Protein AF-A0AAW1NXW8-F1 (afdb_monomer)

Radius of gyration: 16.82 Å; Cα contacts (8 Å, |Δi|>4): 170; chains: 1; bounding box: 41×45×42 Å

InterPro domains:
  IPR036691 Endonuclease/exonuclease/phosphatase superfamily [G3DSA:3.60.10.10] (27-140)
  IPR036691 Endonuclease/exonuclease/phosphatase superfamily [SSF56219] (4-138)

Mean predicted aligned error: 10.64 Å

Solvent-accessible surface area (backbone atoms only — not comparable to full-atom values): 8774 Å² total; per-residue (Å²): 134,81,80,78,89,82,81,82,87,73,63,68,78,65,51,69,42,67,66,50,38,42,52,52,43,60,64,46,62,81,54,94,47,67,67,61,79,84,52,61,44,46,52,42,71,50,67,64,86,92,45,50,36,36,42,33,44,39,51,46,51,84,54,42,90,51,24,19,54,44,28,53,75,51,48,43,77,69,57,74,90,91,47,49,79,47,80,46,70,46,64,63,40,36,90,42,70,81,79,74,48,84,76,93,67,77,56,80,60,34,44,39,26,20,84,75,5,48,49,51,38,25,64,76,67,75,54,76,64,63,68,53,74,77,41,73,74,66,73,81,73,76,128

Nearest PDB structures (foldseek):
  7n8k-assembly2_B  TM=6.587E-01  e=9.935E-04  Homo sapiens
  5xyi-assembly1_H  TM=2.905E-01  e=2.312E-01  Trichomonas vaginalis
  5vj1-assembly1_E  TM=3.750E-01  e=8.888E-01  Pseudomonas aeruginosa
  7oni-assembly1_C  TM=2.326E-01  e=8.383E+00  Homo sapiens

Organism: NCBI:txid706552

pLDDT: mean 73.77, std 18.38, range [33.09, 95.06]

Secondary structure (DSSP, 8-state):
-PPP-------GGGGGSHHHHHHHHHHHTTSS----TT-SEEEEEEEETTEEEEEEEEE--SSHHHHHHIIIIIIHHHS-SSSEEEEEEE-S--S-TTTS--SSS-GGGTSTTIIIIIHHHHHHTT---HHHHHHTTGGGS--

Structure (mmCIF, N/CA/C/O backbone):
data_AF-A0AAW1NXW8-F1
#
_entry.id   AF-A0AAW1NXW8-F1
#
loop_
_atom_site.group_PDB
_atom_site.id
_atom_site.type_symbol
_atom_site.label_atom_id
_atom_site.label_alt_id
_atom_site.label_comp_id
_atom_site.label_asym_id
_atom_site.label_entity_id
_atom_site.label_seq_id
_atom_site.pdbx_PDB_ins_code
_atom_site.Cartn_x
_atom_site.Cartn_y
_atom_site.Cartn_z
_atom_site.occupancy
_atom_site.B_iso_or_equiv
_atom_site.auth_seq_id
_atom_site.auth_comp_id
_atom_site.auth_asym_id
_atom_site.auth_atom_id
_atom_site.pdbx_PDB_model_num
ATOM 1 N N . MET A 1 1 ? -26.322 10.777 18.129 1.00 40.22 1 MET A N 1
ATOM 2 C CA . MET A 1 1 ? -26.325 10.320 16.720 1.00 40.22 1 MET A CA 1
ATOM 3 C C . MET A 1 1 ? -24.881 10.118 16.296 1.00 40.22 1 MET A C 1
ATOM 5 O O . MET A 1 1 ? -24.079 11.000 16.572 1.00 40.22 1 MET A O 1
ATOM 9 N N . ARG A 1 2 ? -24.527 8.969 15.706 1.00 40.09 2 ARG A N 1
ATOM 10 C CA . ARG A 1 2 ? -23.209 8.795 15.072 1.00 40.09 2 ARG A CA 1
ATOM 11 C C . ARG A 1 2 ? -23.230 9.558 13.739 1.00 40.09 2 ARG A C 1
ATOM 13 O O . ARG A 1 2 ? -24.243 9.450 13.046 1.00 40.09 2 ARG A O 1
ATOM 20 N N . PRO A 1 3 ? -22.197 10.346 13.397 1.00 44.03 3 PRO A N 1
ATOM 21 C CA . PRO A 1 3 ? -22.148 10.997 12.095 1.00 44.03 3 PRO A CA 1
ATOM 22 C C . PRO A 1 3 ? -22.212 9.931 10.985 1.00 44.03 3 PRO A C 1
ATOM 24 O O . PRO A 1 3 ? -21.680 8.831 11.176 1.00 44.03 3 PRO A O 1
ATOM 27 N N . PRO A 1 4 ? -22.893 10.206 9.859 1.00 41.16 4 PRO A N 1
ATOM 28 C CA . PRO A 1 4 ? -22.919 9.285 8.731 1.00 41.16 4 PRO A CA 1
ATOM 29 C C . PRO A 1 4 ? -21.493 9.058 8.218 1.00 41.16 4 PRO A C 1
ATOM 31 O O . PRO A 1 4 ? -20.685 9.986 8.180 1.00 41.16 4 PRO A O 1
ATOM 34 N N . LEU A 1 5 ? -21.189 7.817 7.830 1.00 43.12 5 LEU A N 1
ATOM 35 C CA . LEU A 1 5 ? -19.931 7.472 7.175 1.00 43.12 5 LEU A CA 1
ATOM 36 C C . LEU A 1 5 ? -19.813 8.291 5.881 1.00 43.12 5 LEU A C 1
ATOM 38 O O . LEU A 1 5 ? -20.535 8.041 4.917 1.00 43.12 5 LEU A O 1
ATOM 42 N N . ALA A 1 6 ? -18.920 9.277 5.868 1.00 41.97 6 ALA A N 1
ATOM 43 C CA . ALA A 1 6 ? -18.593 10.045 4.678 1.00 41.97 6 ALA A CA 1
ATOM 44 C C . ALA A 1 6 ? -17.462 9.325 3.935 1.00 41.97 6 ALA A C 1
ATOM 46 O O . ALA A 1 6 ? -16.295 9.441 4.302 1.00 41.97 6 ALA A O 1
ATOM 47 N N . LEU A 1 7 ? -17.808 8.538 2.915 1.00 38.69 7 LEU A N 1
ATOM 48 C CA . LEU A 1 7 ? -16.819 7.877 2.069 1.00 38.69 7 LEU A CA 1
ATOM 49 C C . LEU A 1 7 ? -16.382 8.833 0.953 1.00 38.69 7 LEU A C 1
ATOM 51 O O . LEU A 1 7 ? -17.168 9.165 0.066 1.00 38.69 7 LEU A O 1
ATOM 55 N N . LEU A 1 8 ? -15.120 9.256 0.980 1.00 46.88 8 LEU A N 1
ATOM 56 C CA . LEU A 1 8 ? -14.505 10.000 -0.115 1.00 46.88 8 LEU A CA 1
ATOM 57 C C . LEU A 1 8 ? -13.755 9.023 -1.029 1.00 46.88 8 LEU A C 1
ATOM 59 O O . LEU A 1 8 ? -12.644 8.601 -0.724 1.00 46.88 8 LEU A O 1
ATOM 63 N N . SER A 1 9 ? -14.362 8.666 -2.163 1.00 40.59 9 SER A N 1
ATOM 64 C CA . SER A 1 9 ? -13.680 7.910 -3.218 1.00 40.59 9 SER A CA 1
ATOM 65 C C . SER A 1 9 ? -12.863 8.869 -4.081 1.00 40.59 9 SER A C 1
ATOM 67 O O . SER A 1 9 ? -13.419 9.629 -4.876 1.00 40.59 9 SER A O 1
ATOM 69 N N . LEU A 1 10 ? -11.540 8.842 -3.938 1.00 49.75 10 LEU A N 1
ATOM 70 C CA . LEU A 1 10 ? -10.636 9.648 -4.754 1.00 49.75 10 LEU A CA 1
ATOM 71 C C . LEU A 1 10 ? -10.207 8.855 -5.985 1.00 49.75 10 LEU A C 1
ATOM 73 O O . LEU A 1 10 ? -9.624 7.780 -5.878 1.00 49.75 10 LEU A O 1
ATOM 77 N N . ASN A 1 11 ? -10.443 9.409 -7.175 1.00 44.75 11 ASN A N 1
ATOM 78 C CA . ASN A 1 11 ? -9.765 8.918 -8.369 1.00 44.75 11 ASN A CA 1
ATOM 79 C C . ASN A 1 11 ? -8.275 9.264 -8.245 1.00 44.75 11 ASN A C 1
ATOM 81 O O . ASN A 1 11 ? -7.888 10.428 -8.385 1.00 44.75 11 ASN A O 1
ATOM 85 N N . VAL A 1 12 ? -7.452 8.246 -7.994 1.00 50.59 12 VAL A N 1
ATOM 86 C CA . VAL A 1 12 ? -6.008 8.364 -7.736 1.00 50.59 12 VAL A CA 1
ATOM 87 C C . VAL A 1 12 ? -5.275 9.084 -8.879 1.00 50.59 12 VAL A C 1
ATOM 89 O O . VAL A 1 12 ? -4.318 9.818 -8.642 1.00 50.59 12 VAL A O 1
ATOM 92 N N . ASN A 1 13 ? -5.781 9.004 -10.118 1.00 51.12 13 ASN A N 1
ATOM 93 C CA . ASN A 1 13 ? -5.219 9.744 -11.256 1.00 51.12 13 ASN A CA 1
ATOM 94 C C . ASN A 1 13 ? -5.334 11.268 -11.096 1.00 51.12 13 ASN A C 1
ATOM 96 O O . ASN A 1 13 ? -4.453 12.008 -11.533 1.00 51.12 13 ASN A O 1
ATOM 100 N N . GLY A 1 14 ? -6.401 11.750 -10.451 1.00 52.47 14 GLY A N 1
ATOM 101 C CA . GLY A 1 14 ? -6.605 13.170 -10.157 1.00 52.47 14 GLY A CA 1
ATOM 102 C C . GLY A 1 14 ? -5.630 13.716 -9.111 1.00 52.47 14 GLY A C 1
ATOM 103 O O . GLY A 1 14 ? -5.367 14.918 -9.101 1.00 52.47 14 GLY A O 1
ATOM 104 N N . LEU A 1 15 ? -5.049 12.833 -8.293 1.00 54.62 15 LEU A N 1
ATOM 105 C CA . LEU A 1 15 ? -4.034 13.153 -7.289 1.00 54.62 15 LEU A CA 1
ATOM 106 C C . LEU A 1 15 ? -2.607 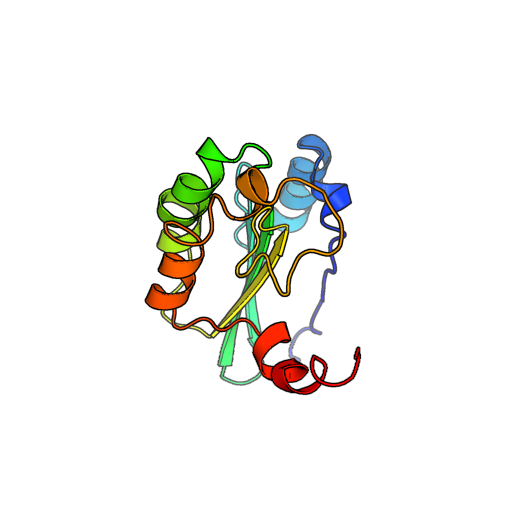13.123 -7.844 1.00 54.62 15 LEU A C 1
ATOM 108 O O . LEU A 1 15 ? -1.675 13.368 -7.091 1.00 54.62 15 LEU A O 1
ATOM 112 N N . ARG A 1 16 ? -2.382 12.868 -9.139 1.00 57.72 16 ARG A N 1
ATOM 113 C CA . ARG A 1 16 ? -1.033 12.965 -9.739 1.00 57.72 16 ARG A CA 1
ATOM 114 C C . ARG A 1 16 ? -0.489 14.394 -9.725 1.00 57.72 16 ARG A C 1
ATOM 116 O O . ARG A 1 16 ? 0.715 14.607 -9.589 1.00 57.72 16 ARG A O 1
ATOM 123 N N . ASP A 1 17 ? -1.382 15.372 -9.807 1.00 65.06 17 ASP A N 1
ATOM 124 C CA . ASP A 1 17 ? -1.046 16.789 -9.770 1.00 65.06 17 ASP A CA 1
ATOM 125 C C . ASP A 1 17 ? -0.815 17.262 -8.324 1.00 65.06 17 ASP A C 1
ATOM 127 O O . ASP A 1 17 ? -1.704 17.180 -7.472 1.00 65.06 17 ASP A O 1
ATOM 131 N N . ALA A 1 18 ? 0.385 17.780 -8.049 1.00 60.56 18 ALA A N 1
ATOM 132 C CA . ALA A 1 18 ? 0.769 18.249 -6.720 1.00 60.56 18 ALA A CA 1
ATOM 133 C C . ALA A 1 18 ? -0.126 19.386 -6.198 1.00 60.56 18 ALA A C 1
ATOM 135 O O . ALA A 1 18 ? -0.427 19.421 -5.008 1.00 60.56 18 ALA A O 1
ATOM 136 N N . LYS A 1 19 ? -0.611 20.284 -7.067 1.00 64.44 19 LYS A N 1
ATOM 137 C CA . LYS A 1 19 ? -1.513 21.377 -6.673 1.00 64.44 19 LYS A CA 1
ATOM 138 C C . LYS A 1 19 ? -2.894 20.842 -6.311 1.00 64.44 19 LYS A C 1
ATOM 140 O O . LYS A 1 19 ? -3.478 21.306 -5.336 1.00 64.44 19 LYS A O 1
ATOM 145 N N . LYS A 1 20 ? -3.399 19.841 -7.043 1.00 61.03 20 LYS A N 1
ATOM 146 C CA . LYS A 1 20 ? -4.666 19.167 -6.701 1.00 61.03 20 LYS A CA 1
ATOM 147 C C . LYS A 1 20 ? -4.569 18.415 -5.376 1.00 61.03 20 LYS A C 1
ATOM 149 O O . LYS A 1 20 ? -5.502 18.509 -4.582 1.00 61.03 20 LYS A O 1
ATOM 154 N N . ARG A 1 21 ? -3.441 17.743 -5.104 1.00 68.12 21 ARG A N 1
ATOM 155 C CA . ARG A 1 21 ? -3.171 17.135 -3.787 1.00 68.12 21 ARG A CA 1
ATOM 156 C C . ARG A 1 21 ? -3.178 18.182 -2.681 1.00 68.12 21 ARG A C 1
ATOM 158 O O . ARG A 1 21 ? -3.957 18.054 -1.748 1.00 68.12 21 ARG A O 1
ATOM 165 N N . ILE A 1 22 ? -2.387 19.247 -2.825 1.00 62.28 22 ILE A N 1
ATOM 166 C CA . ILE A 1 22 ? -2.310 20.334 -1.837 1.00 62.28 22 ILE A CA 1
ATOM 167 C C . ILE A 1 22 ? -3.693 20.945 -1.579 1.00 62.28 22 ILE A C 1
ATOM 169 O O . ILE A 1 22 ? -4.046 21.168 -0.424 1.00 62.28 22 ILE A O 1
ATOM 173 N N . ALA A 1 23 ? -4.491 21.189 -2.622 1.00 63.78 23 ALA A N 1
ATOM 174 C CA . ALA A 1 23 ? -5.828 21.764 -2.491 1.00 63.78 23 ALA A CA 1
ATOM 175 C C . ALA A 1 23 ? -6.805 20.824 -1.769 1.00 63.78 23 ALA A C 1
ATOM 177 O O . ALA A 1 23 ? -7.501 21.257 -0.851 1.00 63.78 23 ALA A O 1
ATOM 178 N N . LEU A 1 24 ? -6.824 19.539 -2.134 1.00 64.19 24 LEU A N 1
ATOM 179 C CA . LEU A 1 24 ? -7.642 18.535 -1.455 1.00 64.19 24 LEU A CA 1
ATOM 180 C C . LEU A 1 24 ? -7.242 18.402 0.017 1.00 64.19 24 LEU A C 1
ATOM 182 O O . LEU A 1 24 ? -8.090 18.441 0.901 1.00 64.19 24 LEU A O 1
ATOM 186 N N . PHE A 1 25 ? -5.947 18.280 0.282 1.00 61.34 25 PHE A N 1
ATOM 187 C CA . PHE A 1 25 ? -5.409 18.142 1.627 1.00 61.34 25 PHE A CA 1
ATOM 188 C C . PHE A 1 25 ? -5.653 19.387 2.481 1.00 61.34 25 PHE A C 1
ATOM 190 O O . PHE A 1 25 ? -6.017 19.273 3.649 1.00 61.34 25 PHE A O 1
ATOM 197 N N . SER A 1 26 ? -5.569 20.577 1.887 1.00 62.34 26 SER A N 1
ATOM 198 C CA . SER A 1 26 ? -5.957 21.825 2.553 1.00 62.34 26 SER A CA 1
ATOM 199 C C . SER A 1 26 ? -7.451 21.867 2.880 1.00 62.34 26 SER A C 1
ATOM 201 O O . SER A 1 26 ? -7.817 22.363 3.939 1.00 62.34 26 SER A O 1
ATOM 203 N N . ALA A 1 27 ? -8.309 21.312 2.018 1.00 57.41 27 ALA A N 1
ATOM 204 C CA . ALA A 1 27 ? -9.744 21.203 2.285 1.00 57.41 27 ALA A CA 1
ATOM 205 C C . ALA A 1 27 ? -10.069 20.168 3.381 1.00 57.41 27 ALA A C 1
ATOM 207 O O . ALA A 1 27 ? -10.998 20.368 4.161 1.00 57.41 27 ALA A O 1
ATOM 208 N N . LEU A 1 28 ? -9.291 19.084 3.477 1.00 57.00 28 LEU A N 1
ATOM 209 C CA . LEU A 1 28 ? -9.472 18.029 4.482 1.00 57.00 28 LEU A CA 1
ATOM 210 C C . LEU A 1 28 ? -8.971 18.421 5.883 1.00 57.00 28 LEU A C 1
ATOM 212 O O . LEU A 1 28 ? -9.474 17.887 6.869 1.00 57.00 28 LEU A O 1
ATOM 216 N N . ARG A 1 29 ? -8.069 19.406 6.002 1.00 54.16 29 ARG A N 1
ATOM 217 C CA . ARG A 1 29 ? -7.571 19.938 7.293 1.00 54.16 29 ARG A CA 1
ATOM 218 C C . ARG A 1 29 ? -8.646 20.538 8.212 1.00 54.16 29 ARG A C 1
ATOM 220 O O . ARG A 1 29 ? -8.346 20.850 9.358 1.00 54.16 29 ARG A O 1
ATOM 227 N N . GLY A 1 30 ? -9.880 20.709 7.736 1.00 51.44 30 GLY A N 1
ATOM 228 C CA . GLY A 1 30 ? -11.017 21.141 8.556 1.00 51.44 30 GLY A CA 1
ATOM 229 C C . GLY A 1 30 ? -11.693 20.031 9.381 1.00 51.44 30 GLY A C 1
ATOM 230 O O . GLY A 1 30 ? -12.656 20.332 10.082 1.00 51.44 30 GLY A O 1
ATOM 231 N N . GLY A 1 31 ? -11.250 18.768 9.282 1.00 54.50 31 GLY A N 1
ATOM 232 C CA . GLY A 1 31 ? -11.830 17.612 9.990 1.00 54.50 31 GLY A CA 1
ATOM 233 C C . GLY A 1 31 ? -10.852 16.874 10.920 1.00 54.50 31 GLY A C 1
ATOM 234 O O . GLY A 1 31 ? -9.742 17.332 11.158 1.00 54.50 31 GLY A O 1
ATOM 235 N N . HIS A 1 32 ? -11.255 15.707 11.439 1.00 49.66 32 HIS A N 1
ATOM 236 C CA . HIS A 1 32 ? -10.452 14.847 12.334 1.00 49.66 32 HIS A CA 1
ATOM 237 C C . HIS A 1 32 ? -9.438 13.956 11.585 1.00 49.66 32 HIS A C 1
ATOM 239 O O . HIS A 1 32 ? -9.225 12.807 11.966 1.00 49.66 32 HIS A O 1
ATOM 245 N N . TRP A 1 33 ? -8.872 14.440 10.483 1.00 49.00 33 TRP A N 1
ATOM 246 C CA . TRP A 1 33 ? -8.025 13.643 9.594 1.00 49.00 33 TRP A CA 1
ATOM 247 C C . TRP A 1 33 ? -6.588 14.150 9.666 1.00 49.00 33 TRP A C 1
ATOM 249 O O . TRP A 1 33 ? -6.373 15.362 9.609 1.00 49.00 33 TRP A O 1
ATOM 259 N N . ASP A 1 34 ? -5.619 13.239 9.757 1.00 43.22 34 ASP A N 1
ATOM 260 C CA . ASP A 1 34 ? -4.209 13.589 9.614 1.00 43.22 34 ASP A CA 1
ATOM 261 C C . ASP A 1 34 ? -3.827 13.520 8.135 1.00 43.22 34 ASP A C 1
ATOM 263 O O . ASP A 1 34 ? -4.087 12.534 7.443 1.00 43.22 34 ASP A O 1
ATOM 267 N N . VAL A 1 35 ? -3.292 14.616 7.617 1.00 45.19 35 VAL A N 1
ATOM 268 C CA . VAL A 1 35 ? -3.052 14.778 6.188 1.00 45.19 35 VAL A CA 1
ATOM 269 C C . VAL A 1 35 ? -1.640 15.291 5.995 1.00 45.19 35 VAL A C 1
ATOM 271 O O . VAL A 1 35 ? -1.379 16.474 6.229 1.00 45.19 35 VAL A O 1
ATOM 274 N N . ASP A 1 36 ? -0.749 14.421 5.517 1.00 46.59 36 ASP A N 1
ATOM 275 C CA . ASP A 1 36 ? 0.594 14.819 5.113 1.00 46.59 36 ASP A CA 1
ATOM 276 C C . ASP A 1 36 ? 0.501 15.721 3.862 1.00 46.59 36 ASP A C 1
ATOM 278 O O . ASP A 1 36 ? 0.144 15.254 2.775 1.00 46.59 36 ASP A O 1
ATOM 282 N N . PRO A 1 37 ? 0.804 17.030 3.972 1.00 42.25 37 PRO A N 1
ATOM 283 C CA . PRO A 1 37 ? 0.739 17.959 2.843 1.00 42.25 37 PRO A CA 1
ATOM 284 C C . PRO A 1 37 ? 1.766 17.669 1.741 1.00 42.25 37 PRO A C 1
ATOM 286 O O . PRO A 1 37 ? 1.650 18.228 0.645 1.00 42.25 37 PRO A O 1
ATOM 289 N N . HIS A 1 38 ? 2.762 16.824 2.014 1.00 43.72 38 HIS A N 1
ATOM 290 C CA . HIS A 1 38 ? 3.835 16.460 1.093 1.00 43.72 38 HIS A CA 1
ATOM 291 C C . HIS A 1 38 ? 3.924 14.946 0.838 1.00 43.72 38 HIS A C 1
ATOM 293 O O . HIS A 1 38 ? 4.774 14.514 0.057 1.00 43.72 38 HIS A O 1
ATOM 299 N N . GLY A 1 39 ? 3.015 14.162 1.421 1.00 56.69 39 GLY A N 1
ATOM 300 C CA . GLY A 1 39 ? 3.092 12.708 1.452 1.00 56.69 39 GLY A CA 1
ATOM 301 C C . GLY A 1 39 ? 2.654 12.017 0.152 1.00 56.69 39 GLY A C 1
ATOM 302 O O . GLY A 1 39 ? 1.688 12.438 -0.493 1.00 56.69 39 GLY A O 1
ATOM 303 N N . PRO A 1 40 ? 3.320 10.922 -0.250 1.00 67.50 40 PRO A N 1
ATOM 304 C CA . PRO A 1 40 ? 2.893 10.027 -1.341 1.00 67.50 40 PRO A CA 1
ATOM 305 C C . PRO A 1 40 ? 1.674 9.139 -0.998 1.00 67.50 40 PRO A C 1
ATOM 307 O O . PRO A 1 40 ? 1.247 8.324 -1.821 1.00 67.50 40 PRO A O 1
ATOM 310 N N . PHE A 1 41 ? 1.101 9.274 0.201 1.00 71.31 41 PHE A N 1
ATOM 311 C CA . PHE A 1 41 ? -0.099 8.556 0.627 1.00 71.31 41 PHE A CA 1
ATOM 312 C C . PHE A 1 41 ? -0.998 9.415 1.527 1.00 71.31 41 PHE A C 1
ATOM 314 O O . PHE A 1 41 ? -0.537 10.332 2.200 1.00 71.31 41 PHE A O 1
ATOM 321 N N . LEU A 1 42 ? -2.296 9.104 1.522 1.00 77.25 42 LEU A N 1
ATOM 322 C CA . LEU A 1 42 ? -3.310 9.670 2.417 1.00 77.25 42 LEU A CA 1
ATOM 323 C C . LEU A 1 42 ? -3.768 8.581 3.383 1.00 77.25 42 LEU A C 1
ATOM 325 O O . LEU A 1 42 ? -4.126 7.495 2.931 1.00 77.25 42 LEU A O 1
ATOM 329 N N . MET A 1 43 ? -3.813 8.890 4.677 1.00 78.75 43 MET A N 1
ATOM 330 C CA . MET A 1 43 ? -4.337 8.000 5.711 1.00 78.75 43 MET A CA 1
ATOM 331 C C . MET A 1 43 ? -5.578 8.616 6.344 1.00 78.75 43 MET A C 1
ATOM 333 O O . MET A 1 43 ? -5.630 9.814 6.607 1.00 78.75 43 MET A O 1
ATOM 337 N N . VAL A 1 44 ? -6.599 7.795 6.554 1.00 79.38 44 VAL A N 1
ATOM 338 C CA . VAL A 1 44 ? -7.871 8.209 7.138 1.00 79.38 44 VAL A CA 1
ATOM 339 C C . VAL A 1 44 ? -8.255 7.222 8.226 1.00 79.38 44 VAL A C 1
ATOM 341 O O . VAL A 1 44 ? -8.527 6.053 7.947 1.00 79.38 44 VAL A O 1
ATOM 344 N N . ASP A 1 45 ? -8.316 7.719 9.456 1.00 80.38 45 ASP A N 1
ATOM 345 C CA . ASP A 1 45 ? -8.747 6.957 10.619 1.00 80.38 45 ASP A CA 1
ATOM 346 C C . ASP A 1 45 ? -10.257 7.045 10.809 1.00 80.38 45 ASP A C 1
ATOM 348 O O . ASP A 1 45 ? -10.857 8.120 10.739 1.00 80.38 45 ASP A O 1
ATOM 352 N N . PHE A 1 46 ? -10.886 5.912 11.102 1.00 76.06 46 PHE A N 1
ATOM 353 C CA . PHE A 1 46 ? -12.294 5.876 11.476 1.00 76.06 46 PHE A CA 1
ATOM 354 C C . PHE A 1 46 ? -12.601 4.681 12.376 1.00 76.06 46 PHE A C 1
ATOM 356 O O . PHE A 1 46 ? -11.798 3.770 12.574 1.00 76.06 46 PHE A O 1
ATOM 363 N N . ARG A 1 47 ? -13.803 4.687 12.952 1.00 77.94 47 ARG A N 1
ATOM 364 C CA . ARG A 1 47 ? -14.328 3.568 13.735 1.00 77.94 47 ARG A CA 1
ATOM 365 C C . ARG A 1 47 ? -15.616 3.065 13.109 1.00 77.94 47 ARG A C 1
ATOM 367 O O . ARG A 1 47 ? -16.501 3.861 12.795 1.00 77.94 47 ARG A O 1
ATOM 374 N N . LEU A 1 48 ? -15.741 1.749 12.985 1.00 77.06 48 LEU A N 1
ATOM 375 C CA . LEU A 1 48 ? -16.980 1.078 12.605 1.00 77.06 48 LEU A CA 1
ATOM 376 C C . LEU A 1 48 ? -17.365 0.125 13.738 1.00 77.06 48 LEU A C 1
ATOM 378 O O . LEU A 1 48 ? -16.715 -0.892 13.961 1.00 77.06 48 LEU A O 1
ATOM 382 N N . GLY A 1 49 ? -18.402 0.491 14.494 1.00 84.69 49 GLY A N 1
ATOM 383 C CA . GLY A 1 49 ? -18.723 -0.193 15.748 1.00 84.69 49 GLY A CA 1
ATOM 384 C C . GLY A 1 49 ? -17.617 0.012 16.787 1.00 84.69 49 GLY A C 1
ATOM 385 O O . GLY A 1 49 ? -17.235 1.154 17.061 1.00 84.69 49 GLY A O 1
ATOM 386 N N . ASP A 1 50 ? -17.118 -1.091 17.342 1.00 86.94 50 ASP A N 1
ATOM 387 C CA . ASP A 1 50 ? -16.038 -1.087 18.336 1.00 86.94 50 ASP A CA 1
ATOM 388 C C . ASP A 1 50 ? -14.643 -1.262 17.718 1.00 86.94 50 ASP A C 1
ATOM 390 O O . ASP A 1 50 ? -13.630 -1.096 18.403 1.00 86.94 50 ASP A O 1
ATOM 394 N N . SER A 1 51 ? -14.579 -1.500 16.409 1.00 83.94 51 SER A N 1
ATOM 395 C CA . SER A 1 51 ? -13.337 -1.682 15.664 1.00 83.94 51 SER A CA 1
ATOM 396 C C . SER A 1 51 ? -12.795 -0.347 15.146 1.00 83.94 51 SER A C 1
ATOM 398 O O . SER A 1 51 ? -13.533 0.467 14.581 1.00 83.94 51 SER A O 1
ATOM 400 N N . ALA A 1 52 ? -11.493 -0.129 15.340 1.00 83.94 52 ALA A N 1
ATOM 401 C CA . ALA A 1 52 ? -10.744 0.970 14.737 1.00 83.94 52 ALA A CA 1
ATOM 402 C C . ALA A 1 52 ? -10.148 0.529 13.396 1.00 83.94 52 ALA A C 1
ATOM 404 O O . ALA A 1 52 ? -9.666 -0.600 13.272 1.00 83.94 52 ALA A O 1
ATOM 405 N N . PHE A 1 53 ? -10.166 1.435 12.425 1.00 84.75 53 PHE A N 1
ATOM 406 C CA . PHE A 1 53 ? -9.650 1.222 11.082 1.00 84.75 53 PHE A CA 1
ATOM 407 C C . PHE A 1 53 ? -8.808 2.410 10.627 1.00 84.75 53 PHE A C 1
ATOM 409 O O . PHE A 1 53 ? -9.123 3.556 10.958 1.00 84.75 53 PHE A O 1
ATOM 416 N N . THR A 1 54 ? -7.822 2.128 9.781 1.00 85.44 54 THR A N 1
ATOM 417 C CA . THR A 1 54 ? -7.171 3.117 8.920 1.00 85.44 54 THR A CA 1
ATOM 418 C C . THR A 1 54 ? -7.303 2.677 7.474 1.00 85.44 54 THR A C 1
ATOM 420 O O . THR A 1 54 ? -6.936 1.556 7.119 1.00 85.44 54 THR A O 1
ATOM 423 N N . VAL A 1 55 ? -7.811 3.571 6.628 1.00 86.62 55 VAL A N 1
ATOM 424 C CA . VAL A 1 55 ? -7.737 3.419 5.172 1.00 86.62 55 VAL A CA 1
ATOM 425 C C . VAL A 1 55 ? -6.569 4.244 4.657 1.00 86.62 55 VAL A C 1
ATOM 427 O O . VAL A 1 55 ? -6.461 5.430 4.962 1.00 86.62 55 VAL A O 1
ATOM 430 N N . VAL A 1 56 ? -5.716 3.615 3.855 1.00 85.81 56 VAL A N 1
ATOM 431 C CA . VAL A 1 56 ? -4.525 4.219 3.268 1.00 85.81 56 VAL A CA 1
ATOM 432 C C . VAL A 1 56 ? -4.646 4.191 1.751 1.00 85.81 56 VAL A C 1
ATOM 434 O O . VAL A 1 56 ? -4.735 3.125 1.144 1.00 85.81 56 VAL A O 1
ATOM 437 N N . SER A 1 57 ? -4.633 5.370 1.137 1.00 86.25 57 SER A N 1
ATOM 438 C CA . SER A 1 57 ? -4.550 5.536 -0.313 1.00 86.25 57 SER A CA 1
ATOM 439 C C . SER A 1 57 ? -3.103 5.814 -0.708 1.00 86.25 57 SER A C 1
ATOM 441 O O . SER A 1 57 ? -2.577 6.874 -0.377 1.00 86.25 57 SER A O 1
ATO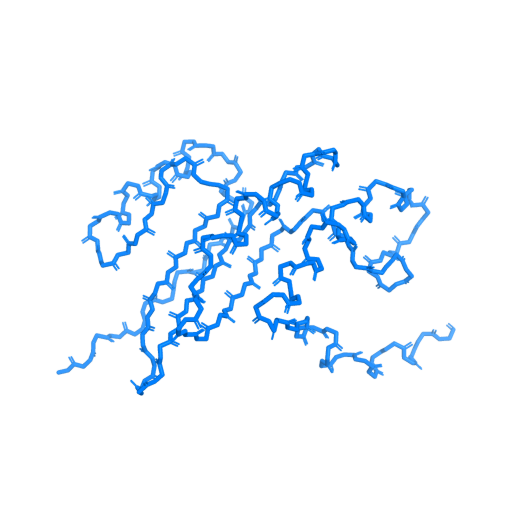M 443 N N . VAL A 1 58 ? -2.479 4.902 -1.453 1.00 86.44 58 VAL A N 1
ATOM 444 C CA . VAL A 1 58 ? -1.068 4.969 -1.864 1.00 86.44 58 VAL A CA 1
ATOM 445 C C . VAL A 1 58 ? -0.926 5.368 -3.334 1.00 86.44 58 VAL A C 1
ATOM 447 O O . VAL A 1 58 ? -1.640 4.868 -4.203 1.00 86.44 58 VAL A O 1
ATOM 450 N N . TYR A 1 59 ? 0.040 6.237 -3.632 1.00 85.69 59 TYR A N 1
ATOM 451 C CA . TYR A 1 59 ? 0.547 6.443 -4.987 1.00 85.69 59 TYR A CA 1
ATOM 452 C C . TYR A 1 59 ? 2.074 6.322 -4.980 1.00 85.69 59 TYR A C 1
ATOM 454 O O . TYR A 1 59 ? 2.792 7.279 -4.688 1.00 85.69 59 TYR A O 1
ATOM 462 N N . ALA A 1 60 ? 2.571 5.118 -5.258 1.00 88.38 60 ALA A N 1
ATOM 463 C CA . ALA A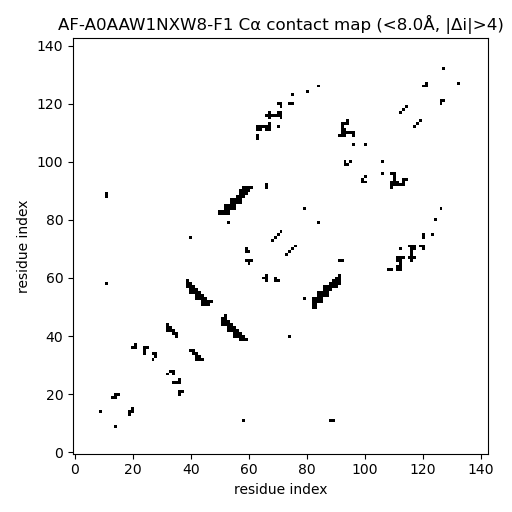 1 60 ? 3.998 4.823 -5.213 1.00 88.38 60 ALA A CA 1
ATOM 464 C C . ALA A 1 60 ? 4.751 5.450 -6.405 1.00 88.38 60 ALA A C 1
ATOM 466 O O . ALA A 1 60 ? 4.150 5.671 -7.461 1.00 88.38 60 ALA A O 1
ATOM 467 N N . PRO A 1 61 ? 6.071 5.695 -6.291 1.00 89.06 61 PRO A N 1
ATOM 468 C CA . PRO A 1 61 ? 6.878 6.245 -7.379 1.00 89.06 61 PRO A CA 1
ATOM 469 C C . PRO A 1 61 ? 6.789 5.445 -8.686 1.00 89.06 61 PRO A C 1
ATOM 471 O O . PRO A 1 61 ? 6.787 4.209 -8.694 1.00 89.06 61 PRO A O 1
ATOM 474 N N . VAL A 1 62 ? 6.777 6.153 -9.816 1.00 88.38 62 VAL A N 1
ATOM 475 C CA . VAL A 1 62 ? 6.797 5.519 -11.144 1.00 88.38 62 VAL A CA 1
ATOM 476 C C . VAL A 1 62 ? 8.195 4.977 -11.442 1.00 88.38 62 VAL A C 1
ATOM 478 O O . VAL A 1 62 ? 8.322 3.942 -12.092 1.00 88.38 62 VAL A O 1
ATOM 481 N N . GLU A 1 63 ? 9.237 5.625 -10.925 1.00 88.50 63 GLU A N 1
ATOM 482 C CA . GLU A 1 63 ? 10.639 5.269 -11.105 1.00 88.50 63 GLU A CA 1
ATOM 483 C C . GLU A 1 63 ? 10.976 4.000 -10.303 1.00 88.50 63 GLU A C 1
ATOM 485 O O . GLU A 1 63 ? 11.008 4.046 -9.068 1.00 88.50 63 GLU A O 1
ATOM 490 N N . PRO A 1 6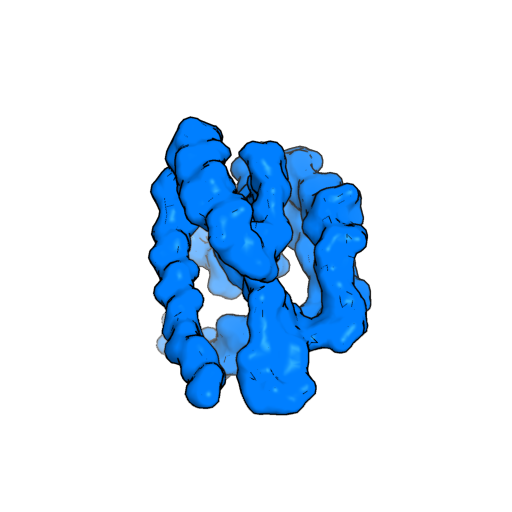4 ? 11.283 2.866 -10.965 1.00 91.44 64 PRO A N 1
ATOM 491 C CA . PRO A 1 64 ? 11.540 1.599 -10.280 1.00 91.44 64 PRO A CA 1
ATOM 492 C C . PRO A 1 64 ? 12.573 1.674 -9.138 1.00 91.44 64 PRO A C 1
ATOM 494 O O . PRO A 1 64 ? 12.292 1.124 -8.071 1.00 91.44 64 PRO A O 1
ATOM 497 N N . PRO A 1 65 ? 13.712 2.390 -9.276 1.00 91.31 65 PRO A N 1
ATOM 498 C CA . PRO A 1 65 ? 14.716 2.465 -8.211 1.00 91.31 65 PRO A CA 1
ATOM 499 C C . PRO A 1 65 ? 14.220 3.096 -6.902 1.00 91.31 65 PRO A C 1
ATOM 501 O O . PRO A 1 65 ? 14.809 2.849 -5.855 1.00 91.31 65 PRO A O 1
ATOM 504 N N . LEU A 1 66 ? 13.152 3.901 -6.940 1.00 91.06 66 LEU A N 1
ATOM 505 C CA . LEU A 1 66 ? 12.652 4.633 -5.771 1.00 91.06 66 LEU A CA 1
ATOM 506 C C . LEU A 1 66 ? 11.587 3.861 -4.978 1.00 91.06 66 LEU A C 1
ATOM 508 O O . LEU A 1 66 ? 11.326 4.186 -3.821 1.00 91.06 66 LEU A O 1
ATOM 512 N N . ARG A 1 67 ? 10.963 2.835 -5.572 1.00 92.44 67 ARG A N 1
ATOM 513 C CA . ARG A 1 67 ? 9.777 2.177 -4.995 1.00 92.44 67 ARG A CA 1
ATOM 514 C C . ARG A 1 67 ? 10.064 1.416 -3.706 1.00 92.44 67 ARG A C 1
ATOM 516 O O . ARG A 1 67 ? 9.310 1.539 -2.750 1.00 92.44 67 ARG A O 1
ATOM 523 N N . ALA A 1 68 ? 11.149 0.642 -3.666 1.00 94.12 68 ALA A N 1
ATOM 524 C CA . ALA A 1 68 ? 11.484 -0.169 -2.493 1.00 94.12 68 ALA A CA 1
ATOM 525 C C . ALA A 1 68 ? 11.718 0.706 -1.249 1.00 94.12 68 ALA A C 1
ATOM 527 O O . ALA A 1 68 ? 11.131 0.460 -0.198 1.00 94.12 68 ALA A O 1
ATOM 528 N N . ALA A 1 69 ? 12.513 1.770 -1.405 1.00 92.31 69 ALA A N 1
ATOM 529 C CA . ALA A 1 69 ? 12.756 2.747 -0.348 1.00 92.31 69 ALA A CA 1
ATOM 530 C C . ALA A 1 69 ? 11.473 3.488 0.051 1.00 92.31 69 ALA A C 1
ATOM 532 O O . ALA A 1 69 ? 11.215 3.679 1.232 1.00 92.31 69 ALA A O 1
ATOM 533 N N . PHE A 1 70 ? 10.617 3.842 -0.912 1.00 91.88 70 PHE A N 1
ATOM 534 C CA . PHE A 1 70 ? 9.308 4.414 -0.604 1.00 91.88 70 PHE A CA 1
ATOM 535 C C . PHE A 1 70 ? 8.478 3.504 0.324 1.00 91.88 70 PHE A C 1
ATOM 537 O O . PHE A 1 70 ? 7.984 3.963 1.354 1.00 91.88 70 PHE A O 1
ATOM 544 N N . PHE A 1 71 ? 8.354 2.213 0.010 1.00 93.94 71 PHE A N 1
ATOM 545 C CA . PHE A 1 71 ? 7.570 1.299 0.843 1.00 93.94 71 PHE A CA 1
ATOM 546 C C . PHE A 1 71 ? 8.185 1.084 2.226 1.00 93.94 71 PHE A C 1
ATOM 548 O O . PHE A 1 71 ? 7.485 1.208 3.228 1.00 93.94 71 PHE A O 1
ATOM 555 N N . ARG A 1 72 ? 9.484 0.786 2.286 1.00 92.38 72 ARG A N 1
ATOM 556 C CA . ARG A 1 72 ? 10.159 0.423 3.537 1.00 92.38 72 ARG A CA 1
ATOM 557 C C . ARG A 1 72 ? 10.427 1.622 4.440 1.00 92.38 72 ARG A C 1
ATOM 559 O O . ARG A 1 72 ? 10.270 1.516 5.649 1.00 92.38 72 ARG A O 1
ATOM 566 N N . ASP A 1 73 ? 10.834 2.744 3.860 1.00 90.06 73 ASP A N 1
ATOM 567 C CA . ASP A 1 73 ? 11.376 3.871 4.619 1.00 90.06 73 ASP A CA 1
ATOM 568 C C . ASP A 1 73 ? 10.325 4.979 4.824 1.00 90.06 73 ASP A C 1
ATOM 570 O O . ASP A 1 73 ? 10.499 5.828 5.695 1.00 90.06 73 ASP A O 1
ATOM 574 N N . GLN A 1 74 ? 9.223 4.974 4.055 1.00 86.88 74 GLN A N 1
ATOM 575 C CA . GLN A 1 74 ? 8.138 5.957 4.193 1.00 86.88 74 GLN A CA 1
ATOM 576 C C . GLN A 1 74 ? 6.801 5.311 4.556 1.00 86.88 74 GLN A C 1
ATOM 578 O O . GLN A 1 74 ? 6.213 5.697 5.559 1.00 86.88 74 GLN A O 1
ATOM 583 N N . LEU A 1 75 ? 6.298 4.339 3.789 1.00 88.56 75 LEU A N 1
ATOM 584 C CA . LEU A 1 75 ? 4.971 3.772 4.064 1.00 88.56 75 LEU A CA 1
ATOM 585 C C . LEU A 1 75 ? 4.959 2.936 5.353 1.00 88.56 75 LEU A C 1
ATOM 587 O O . LEU A 1 75 ? 4.229 3.264 6.283 1.00 88.56 75 LEU A O 1
ATOM 591 N N . GLY A 1 76 ? 5.775 1.881 5.420 1.00 90.56 76 GLY A N 1
ATOM 592 C CA . GLY A 1 76 ? 5.770 0.895 6.507 1.00 90.56 76 GLY A CA 1
ATOM 593 C C . GLY A 1 76 ? 5.849 1.490 7.921 1.00 90.56 76 GLY A C 1
ATOM 594 O O . GLY A 1 76 ? 5.010 1.131 8.747 1.00 90.56 76 GLY A O 1
ATOM 595 N N . PRO A 1 77 ? 6.782 2.421 8.207 1.00 88.62 77 PRO A N 1
ATOM 596 C CA . PRO A 1 77 ? 6.926 3.031 9.530 1.00 88.62 77 PRO A CA 1
ATOM 597 C C . PRO A 1 77 ? 5.765 3.945 9.943 1.00 88.62 77 PRO A C 1
ATOM 599 O O . PRO A 1 77 ? 5.602 4.205 11.131 1.00 88.62 77 PRO A O 1
ATOM 602 N N . ASN A 1 78 ? 4.978 4.447 8.985 1.00 85.06 78 ASN A N 1
ATOM 603 C CA . ASN A 1 78 ? 3.847 5.342 9.250 1.00 85.06 78 ASN A CA 1
ATOM 604 C C . ASN A 1 78 ? 2.513 4.595 9.419 1.00 85.06 78 ASN A C 1
ATOM 606 O O . ASN A 1 78 ? 1.512 5.213 9.776 1.00 85.06 78 ASN A O 1
ATOM 610 N N . LEU A 1 79 ? 2.477 3.281 9.171 1.00 87.75 79 LEU A N 1
ATOM 611 C CA . LEU A 1 79 ? 1.267 2.483 9.348 1.00 87.75 79 LEU A CA 1
ATOM 612 C C . LEU A 1 79 ? 1.023 2.175 10.837 1.00 87.75 79 LEU A C 1
ATOM 614 O O . LEU A 1 79 ? 1.929 1.690 11.520 1.00 87.75 79 LEU A O 1
ATOM 618 N N . PRO A 1 80 ? -0.196 2.413 11.353 1.00 86.12 80 PRO A N 1
ATOM 619 C CA . PRO A 1 80 ? -0.519 2.130 12.745 1.00 86.12 80 PRO A CA 1
ATOM 620 C C . PRO A 1 80 ? -0.660 0.623 12.995 1.00 86.12 80 PRO A C 1
ATOM 622 O O . PRO A 1 80 ? -1.311 -0.086 12.234 1.00 86.12 80 PRO A O 1
ATOM 625 N N . ALA A 1 81 ? -0.092 0.148 14.106 1.00 89.19 81 ALA A N 1
ATOM 626 C CA . ALA A 1 81 ? -0.100 -1.270 14.487 1.00 89.19 81 ALA A CA 1
ATOM 627 C C . ALA A 1 81 ? -1.260 -1.667 15.429 1.00 89.19 81 ALA A C 1
ATOM 629 O O . ALA A 1 81 ? -1.415 -2.838 15.764 1.00 89.19 81 ALA A O 1
ATOM 630 N N . ASP A 1 82 ? -2.062 -0.707 15.899 1.00 88.12 82 ASP A N 1
ATOM 631 C CA . ASP A 1 82 ? -3.098 -0.888 16.931 1.00 88.12 82 ASP A CA 1
ATOM 632 C C . ASP A 1 82 ? -4.525 -1.050 16.370 1.00 88.12 82 ASP A C 1
ATOM 634 O O . ASP A 1 82 ? -5.501 -1.064 17.125 1.00 88.12 82 ASP A O 1
ATOM 638 N N . ARG A 1 83 ? -4.674 -1.138 15.044 1.00 87.00 83 ARG A N 1
ATOM 639 C CA . ARG A 1 83 ? -5.968 -1.107 14.346 1.00 87.00 83 ARG A CA 1
ATOM 640 C C . ARG A 1 83 ? -5.932 -1.864 13.026 1.00 87.00 83 ARG A C 1
ATOM 642 O O . ARG A 1 83 ? -4.873 -2.224 12.528 1.00 87.00 83 ARG A O 1
ATOM 649 N N . LEU A 1 84 ? -7.110 -2.086 12.448 1.00 89.06 84 LEU A N 1
ATOM 650 C CA . LEU A 1 84 ? -7.233 -2.763 11.160 1.00 89.06 84 LEU A CA 1
ATOM 651 C C . LEU A 1 84 ? -6.839 -1.828 10.012 1.00 89.06 84 LEU A C 1
ATOM 653 O O . LEU A 1 84 ? -7.237 -0.663 9.986 1.00 89.06 84 LEU A O 1
ATOM 657 N N . LEU A 1 85 ? -6.098 -2.353 9.040 1.00 90.50 85 LEU A N 1
ATOM 658 C CA . LEU A 1 85 ? -5.586 -1.589 7.906 1.00 90.50 85 LEU A CA 1
ATOM 659 C C . LEU A 1 85 ? -6.284 -2.002 6.610 1.00 90.50 85 LEU A C 1
ATOM 661 O O . LEU A 1 85 ? -6.384 -3.186 6.292 1.00 90.50 85 LEU A O 1
ATOM 665 N N . LEU A 1 86 ? -6.720 -1.014 5.832 1.00 92.12 86 LEU A N 1
ATOM 666 C CA . LEU A 1 86 ? -7.103 -1.186 4.434 1.00 92.12 86 LEU A CA 1
ATOM 667 C C . LEU A 1 86 ? -6.181 -0.327 3.579 1.00 92.12 86 LEU A C 1
ATOM 669 O O . LEU A 1 86 ? -6.267 0.897 3.620 1.00 92.12 86 LEU A O 1
ATOM 673 N N . ILE A 1 87 ? -5.308 -0.955 2.799 1.00 91.44 87 ILE A N 1
ATOM 674 C CA . ILE A 1 87 ? -4.343 -0.246 1.955 1.00 91.44 87 ILE A CA 1
ATOM 675 C C . ILE A 1 87 ? -4.688 -0.502 0.496 1.00 91.44 87 ILE A C 1
ATOM 677 O O . ILE A 1 87 ? -4.817 -1.647 0.071 1.00 91.44 87 ILE A O 1
ATOM 681 N N . GLY A 1 88 ? -4.827 0.566 -0.281 1.00 89.25 88 GLY A N 1
ATOM 682 C CA . GLY A 1 88 ? -5.109 0.477 -1.707 1.00 89.25 88 GLY A CA 1
ATOM 683 C C . GLY A 1 88 ? -4.563 1.674 -2.467 1.00 89.25 88 GLY A C 1
ATOM 684 O O . GLY A 1 88 ? -4.188 2.686 -1.881 1.00 89.25 88 GLY A O 1
ATOM 685 N N . GLY A 1 89 ? -4.506 1.565 -3.789 1.00 87.81 89 GLY A N 1
ATOM 686 C CA . GLY A 1 89 ? -4.010 2.627 -4.655 1.00 87.81 89 GLY A CA 1
ATOM 687 C C . GLY A 1 89 ? -3.184 2.081 -5.810 1.00 87.81 89 GLY A C 1
ATOM 688 O O . GLY A 1 89 ? -3.397 0.954 -6.248 1.00 87.81 89 GLY A O 1
ATOM 689 N N . ASP A 1 90 ? -2.255 2.892 -6.308 1.00 87.50 90 ASP A N 1
ATOM 690 C CA . ASP A 1 90 ? -1.336 2.499 -7.376 1.00 87.50 90 ASP A CA 1
ATOM 691 C C . ASP A 1 90 ? 0.049 2.244 -6.778 1.00 87.50 90 ASP A C 1
ATOM 693 O O . ASP A 1 90 ? 0.796 3.172 -6.454 1.00 87.50 90 ASP A O 1
ATOM 697 N N . PHE A 1 91 ? 0.380 0.968 -6.598 1.00 90.75 91 PHE A N 1
ATOM 698 C CA . PHE A 1 91 ? 1.674 0.559 -6.059 1.00 90.75 91 PHE A CA 1
ATOM 699 C C . PHE A 1 91 ? 2.801 0.644 -7.097 1.00 90.75 91 PHE A C 1
ATOM 701 O O . PHE A 1 91 ? 3.967 0.499 -6.731 1.00 90.75 91 PHE A O 1
ATOM 708 N N . ASN A 1 92 ? 2.489 0.870 -8.381 1.00 91.62 92 ASN A N 1
ATOM 709 C CA . ASN A 1 92 ? 3.429 0.869 -9.509 1.00 91.62 92 ASN A CA 1
ATOM 710 C C . ASN A 1 92 ? 4.329 -0.381 -9.633 1.00 91.62 92 ASN A C 1
ATOM 712 O O . ASN A 1 92 ? 5.140 -0.459 -10.557 1.00 91.62 92 ASN A O 1
ATOM 716 N N . CYS A 1 93 ? 4.170 -1.378 -8.765 1.00 90.31 93 CYS A N 1
ATOM 717 C CA . CYS A 1 93 ? 4.817 -2.673 -8.831 1.00 90.31 93 CYS A CA 1
ATOM 718 C C . CYS A 1 93 ? 3.781 -3.801 -8.855 1.00 90.31 93 CYS A C 1
ATOM 720 O O . CYS A 1 93 ? 2.632 -3.616 -8.456 1.00 90.31 93 CYS A O 1
ATOM 722 N N . ILE A 1 94 ? 4.196 -4.958 -9.361 1.00 88.81 94 ILE A N 1
ATOM 723 C CA . ILE A 1 94 ? 3.397 -6.183 -9.392 1.00 88.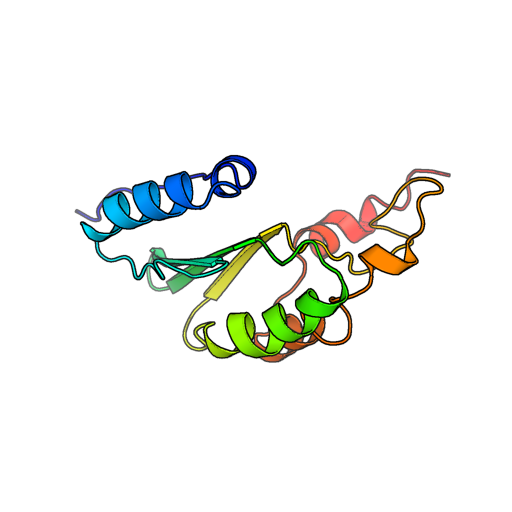81 94 ILE A CA 1
ATOM 724 C C . ILE A 1 94 ? 4.048 -7.252 -8.520 1.00 88.81 94 ILE A C 1
ATOM 726 O O . ILE A 1 94 ? 5.276 -7.290 -8.397 1.00 88.81 94 ILE A O 1
ATOM 730 N N . GLN A 1 95 ? 3.219 -8.116 -7.940 1.00 87.19 95 GLN A N 1
ATOM 731 C CA . GLN A 1 95 ? 3.657 -9.211 -7.083 1.00 87.19 95 GLN A CA 1
ATOM 732 C C . GLN A 1 95 ? 4.148 -10.397 -7.914 1.00 87.19 95 GLN A C 1
ATOM 734 O O . GLN A 1 95 ? 5.214 -10.943 -7.636 1.00 87.19 95 GLN A O 1
ATOM 739 N N . ASP A 1 96 ? 3.389 -10.780 -8.943 1.00 82.56 96 ASP A N 1
ATOM 740 C CA . ASP A 1 96 ? 3.705 -11.932 -9.784 1.00 82.56 96 ASP A CA 1
ATOM 741 C C . ASP A 1 96 ? 3.553 -11.576 -11.271 1.00 82.56 96 ASP A C 1
ATOM 743 O O . ASP A 1 96 ? 2.436 -11.325 -11.726 1.00 82.56 96 ASP A O 1
ATOM 747 N N . PRO A 1 97 ? 4.640 -11.577 -12.062 1.00 79.69 97 PRO A N 1
ATOM 748 C CA . PRO A 1 97 ? 4.581 -11.242 -13.482 1.00 79.69 97 PRO A CA 1
ATOM 749 C C . PRO A 1 97 ? 3.789 -12.244 -14.331 1.00 79.69 97 PRO A C 1
ATOM 751 O O . PRO A 1 97 ? 3.400 -11.888 -15.440 1.00 79.69 97 PRO A O 1
ATOM 754 N N . VAL A 1 98 ? 3.548 -13.468 -13.849 1.00 78.81 98 VAL A N 1
ATOM 755 C CA . VAL A 1 98 ? 2.744 -14.476 -14.558 1.00 78.81 98 VAL A CA 1
ATOM 756 C C . VAL A 1 98 ? 1.256 -14.144 -14.471 1.00 78.81 98 VAL A C 1
ATOM 758 O O . VAL A 1 98 ? 0.527 -14.320 -15.444 1.00 78.81 98 VAL A O 1
ATOM 761 N N . TRP A 1 99 ? 0.805 -13.653 -13.315 1.00 76.12 99 TRP A N 1
ATOM 762 C CA . TRP A 1 99 ? -0.618 -13.430 -13.036 1.00 76.12 99 TRP A CA 1
ATOM 763 C C . TRP A 1 99 ? -1.047 -11.964 -13.151 1.00 76.12 99 TRP A C 1
ATOM 765 O O . TRP A 1 99 ? -2.181 -11.691 -13.539 1.00 76.12 99 TRP A O 1
ATOM 775 N N . ASP A 1 100 ? -0.149 -11.023 -12.859 1.00 77.12 100 ASP A N 1
ATOM 776 C CA . ASP A 1 100 ? -0.461 -9.587 -12.783 1.00 77.12 100 ASP A CA 1
ATOM 777 C C . ASP A 1 100 ? -0.122 -8.825 -14.066 1.00 77.12 100 ASP A C 1
ATOM 779 O O . ASP A 1 100 ? -0.263 -7.600 -14.136 1.00 77.12 100 ASP A O 1
ATOM 783 N N . GLN A 1 101 ? 0.374 -9.525 -15.085 1.00 76.75 101 GLN A N 1
ATOM 784 C CA . GLN A 1 101 ? 0.748 -8.914 -16.346 1.00 76.75 101 GLN A CA 1
ATOM 785 C C . GLN A 1 101 ? 0.287 -9.764 -17.526 1.00 76.75 101 GLN A C 1
ATOM 787 O O . GLN A 1 101 ? 0.536 -10.961 -17.598 1.00 76.75 101 GLN A O 1
ATOM 792 N N . GLN A 1 102 ? -0.345 -9.110 -18.498 1.00 70.56 102 GLN A N 1
ATOM 793 C CA . GLN A 1 102 ? -0.684 -9.704 -19.787 1.00 70.56 102 GLN A CA 1
ATOM 794 C C . GLN A 1 102 ? 0.096 -8.988 -20.899 1.00 70.56 102 GLN A C 1
ATOM 796 O O . GLN A 1 102 ? 0.188 -7.759 -20.914 1.00 70.56 102 GLN A O 1
ATOM 801 N N . GLY A 1 103 ? 0.656 -9.758 -21.837 1.00 64.75 103 GLY A N 1
ATOM 802 C CA . GLY A 1 103 ? 1.360 -9.250 -23.022 1.00 64.75 103 GLY A CA 1
ATOM 803 C C . GLY A 1 103 ? 2.887 -9.125 -22.891 1.00 64.75 103 GLY A C 1
ATOM 804 O O . GLY A 1 103 ? 3.460 -9.200 -21.807 1.00 64.75 103 GLY A O 1
ATOM 805 N N . ALA A 1 104 ? 3.553 -8.912 -24.033 1.00 58.28 104 ALA A N 1
ATOM 806 C CA . ALA A 1 104 ? 5.014 -8.973 -24.206 1.00 58.28 104 ALA A CA 1
ATOM 807 C C . ALA A 1 104 ? 5.804 -7.760 -23.662 1.00 58.28 104 ALA A C 1
ATOM 809 O O . ALA A 1 104 ? 6.969 -7.564 -24.013 1.00 58.28 104 ALA A O 1
ATOM 810 N N . HIS A 1 105 ? 5.194 -6.914 -22.830 1.00 60.88 105 HIS A N 1
ATOM 811 C CA . HIS A 1 105 ? 5.911 -5.805 -22.202 1.00 60.88 105 HIS A CA 1
ATOM 812 C C . HIS A 1 105 ? 6.954 -6.336 -21.208 1.00 60.88 105 HIS A C 1
ATOM 814 O O . HIS A 1 105 ? 6.739 -7.353 -20.549 1.00 60.88 105 HIS A O 1
ATOM 820 N N . SER A 1 106 ? 8.107 -5.675 -21.088 1.00 60.38 106 SER A N 1
ATOM 821 C CA . SER A 1 106 ? 9.166 -6.163 -20.203 1.00 60.38 106 SER A CA 1
ATOM 822 C C . SER A 1 106 ? 8.714 -6.112 -18.736 1.00 60.38 106 SER A C 1
ATOM 824 O O . SER A 1 106 ? 8.573 -5.050 -18.131 1.00 60.38 106 SER A O 1
ATOM 826 N N . ALA A 1 107 ? 8.510 -7.288 -18.136 1.00 62.75 107 ALA A N 1
ATOM 827 C CA . ALA A 1 107 ? 8.158 -7.425 -16.720 1.00 62.75 107 ALA A CA 1
ATOM 828 C C . ALA A 1 107 ? 9.261 -6.906 -15.777 1.00 62.75 107 ALA A C 1
ATOM 830 O O . ALA A 1 107 ? 8.995 -6.568 -14.624 1.00 62.75 107 ALA A O 1
ATOM 831 N N . ALA A 1 108 ? 10.494 -6.786 -16.288 1.00 66.50 108 ALA A N 1
ATOM 832 C CA . ALA A 1 108 ? 11.692 -6.451 -15.524 1.00 66.50 108 ALA A CA 1
ATOM 833 C C . ALA A 1 108 ? 11.580 -5.149 -14.711 1.00 66.50 108 ALA A C 1
ATOM 835 O O . ALA A 1 108 ? 12.158 -5.066 -13.638 1.00 66.50 108 ALA A O 1
ATOM 836 N N . GLY A 1 109 ? 10.837 -4.141 -15.186 1.00 74.50 109 GLY A N 1
ATOM 837 C CA . GLY A 1 109 ? 10.647 -2.880 -14.452 1.00 74.50 109 GLY A CA 1
ATOM 838 C C . GLY A 1 109 ? 9.433 -2.859 -13.517 1.00 74.50 109 GLY A C 1
ATOM 839 O O . GLY A 1 109 ? 9.334 -1.979 -12.661 1.00 74.50 109 GLY A O 1
ATOM 840 N N . ARG A 1 110 ? 8.488 -3.794 -13.676 1.00 79.56 110 ARG A N 1
ATOM 841 C CA . ARG A 1 110 ? 7.222 -3.813 -12.924 1.00 79.56 110 ARG A CA 1
ATOM 842 C C . ARG A 1 110 ? 7.321 -4.633 -11.644 1.00 79.56 110 ARG A C 1
ATOM 844 O O . ARG A 1 110 ? 6.638 -4.316 -10.686 1.00 79.56 110 ARG A O 1
ATOM 851 N N . THR A 1 111 ? 8.190 -5.634 -11.577 1.00 84.50 111 THR A N 1
ATOM 852 C CA . THR A 1 111 ? 8.417 -6.404 -10.338 1.00 84.50 111 THR A CA 1
ATOM 853 C C . THR A 1 111 ? 9.283 -5.648 -9.321 1.00 84.50 111 THR A C 1
ATOM 855 O O . THR A 1 111 ? 9.265 -5.937 -8.122 1.00 84.50 111 THR A O 1
ATOM 858 N N . VAL A 1 112 ? 10.033 -4.638 -9.775 1.00 88.81 112 VAL A N 1
ATOM 859 C CA . VAL A 1 112 ? 10.898 -3.817 -8.920 1.00 88.81 112 VAL A CA 1
ATOM 860 C C . VAL A 1 112 ? 10.053 -3.004 -7.939 1.00 88.81 112 VAL A C 1
ATOM 862 O O . VAL A 1 112 ? 9.164 -2.247 -8.338 1.00 88.81 112 VAL A O 1
ATOM 865 N N . GLY A 1 113 ? 10.372 -3.149 -6.652 1.00 90.06 113 GLY A N 1
ATOM 866 C CA . GLY A 1 113 ? 9.674 -2.518 -5.531 1.00 90.06 113 GLY A CA 1
ATOM 867 C C . GLY A 1 113 ? 8.827 -3.48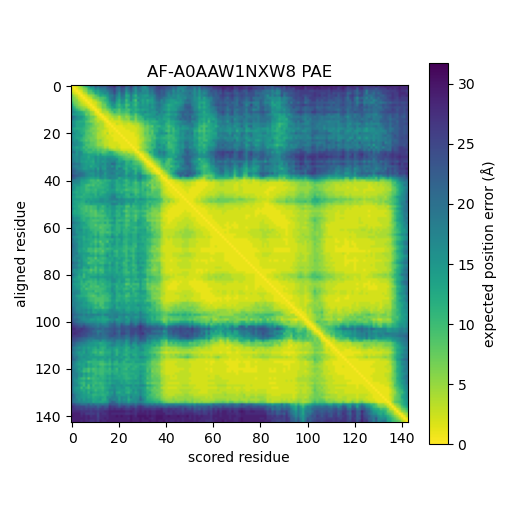2 -4.697 1.00 90.06 113 GLY A C 1
ATOM 868 O O . GLY A 1 113 ? 8.541 -3.162 -3.548 1.00 90.06 113 GLY A O 1
ATOM 869 N N . TYR A 1 114 ? 8.465 -4.660 -5.223 1.00 93.56 114 TYR A N 1
ATOM 870 C CA . TYR A 1 114 ? 7.662 -5.632 -4.474 1.00 93.56 114 TYR A CA 1
ATOM 871 C C . TYR A 1 114 ? 8.495 -6.409 -3.437 1.00 93.56 114 TYR A C 1
ATOM 873 O O . TYR A 1 114 ? 8.336 -6.185 -2.240 1.00 93.56 114 TYR A O 1
ATOM 881 N N . ALA A 1 115 ? 9.426 -7.266 -3.879 1.00 89.62 115 ALA A N 1
ATOM 882 C CA . ALA A 1 115 ? 10.104 -8.241 -3.010 1.00 89.62 115 ALA A CA 1
ATOM 883 C C . ALA A 1 115 ? 10.949 -7.637 -1.866 1.00 89.62 115 ALA A C 1
ATOM 885 O O . ALA A 1 115 ? 11.087 -8.270 -0.830 1.00 89.62 115 ALA A O 1
ATOM 886 N N . GLY A 1 116 ? 11.496 -6.430 -2.047 1.00 86.81 116 GLY A N 1
ATOM 887 C CA . GLY A 1 116 ? 12.291 -5.709 -1.034 1.00 86.81 116 GLY A CA 1
ATOM 888 C C . GLY A 1 116 ? 11.646 -4.398 -0.575 1.00 86.81 116 GLY A C 1
ATOM 889 O O . GLY A 1 116 ? 12.347 -3.431 -0.279 1.00 86.81 116 GLY A O 1
ATOM 890 N N . GLY A 1 117 ? 10.317 -4.317 -0.669 1.00 94.88 117 GLY A N 1
ATOM 891 C CA . GLY A 1 117 ? 9.535 -3.134 -0.324 1.00 94.88 117 GLY A CA 1
ATOM 892 C C . GLY A 1 117 ? 8.135 -3.526 0.127 1.00 94.88 117 GLY A C 1
ATOM 893 O O . GLY A 1 117 ? 7.920 -3.795 1.305 1.00 94.88 117 GLY A O 1
ATOM 894 N N . LEU A 1 118 ? 7.176 -3.586 -0.801 1.00 94.44 118 LEU A N 1
ATOM 895 C CA . LEU A 1 118 ? 5.774 -3.857 -0.454 1.00 94.44 118 LEU A CA 1
ATOM 896 C C . LEU A 1 118 ? 5.579 -5.205 0.266 1.00 94.44 118 LEU A C 1
ATOM 898 O O . LEU A 1 118 ? 4.801 -5.266 1.212 1.00 94.44 118 LEU A O 1
ATOM 902 N N . ALA A 1 119 ? 6.327 -6.248 -0.112 1.00 95.00 119 ALA A N 1
ATOM 903 C CA . ALA A 1 119 ? 6.265 -7.555 0.546 1.00 95.00 119 ALA A CA 1
ATOM 904 C C . ALA A 1 119 ? 6.711 -7.502 2.020 1.00 95.00 119 ALA A C 1
ATOM 906 O O . A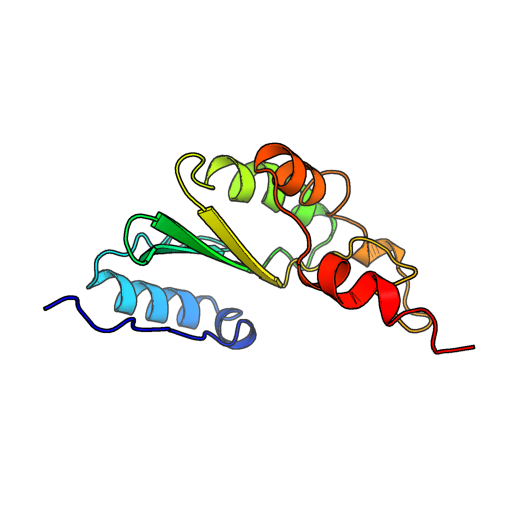LA A 1 119 ? 6.152 -8.197 2.866 1.00 95.00 119 ALA A O 1
ATOM 907 N N . GLU A 1 120 ? 7.687 -6.650 2.348 1.00 95.06 120 GLU A N 1
ATOM 908 C CA . GLU A 1 120 ? 8.133 -6.447 3.731 1.00 95.06 120 GLU A CA 1
ATOM 909 C C . GLU A 1 120 ? 7.058 -5.726 4.545 1.00 95.06 120 GLU A C 1
ATOM 911 O O . GLU A 1 120 ? 6.756 -6.142 5.661 1.00 95.06 120 GLU A O 1
ATOM 916 N N . VAL A 1 121 ? 6.426 -4.697 3.967 1.00 94.56 121 VAL A N 1
ATOM 917 C CA . VAL A 1 121 ? 5.298 -3.992 4.597 1.00 94.56 121 VAL A CA 1
ATOM 918 C C . VAL A 1 121 ? 4.133 -4.953 4.843 1.00 94.56 121 VAL A C 1
ATOM 920 O O . VAL A 1 121 ? 3.550 -4.943 5.926 1.00 94.56 121 VAL A O 1
ATOM 923 N N . GLN A 1 122 ? 3.821 -5.820 3.874 1.00 95.00 122 GLN A N 1
ATOM 924 C CA . GLN A 1 122 ? 2.786 -6.840 4.032 1.00 95.00 122 GLN A CA 1
ATOM 925 C C . GLN A 1 122 ? 3.107 -7.802 5.175 1.00 95.00 122 GLN A C 1
ATOM 927 O O . GLN A 1 122 ? 2.254 -8.040 6.026 1.00 95.00 122 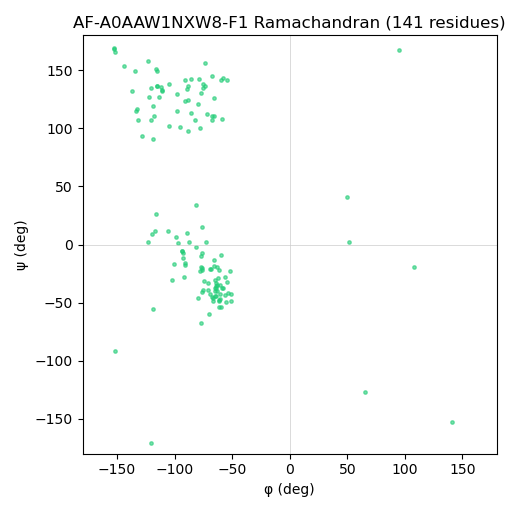GLN A O 1
ATOM 932 N N . ALA A 1 123 ? 4.341 -8.308 5.238 1.00 93.38 123 ALA A N 1
ATOM 933 C CA . ALA A 1 123 ? 4.763 -9.214 6.300 1.00 93.38 123 ALA A CA 1
ATOM 934 C C . ALA A 1 123 ? 4.739 -8.548 7.687 1.00 93.38 123 ALA A C 1
ATOM 936 O O . ALA A 1 123 ? 4.249 -9.145 8.643 1.00 93.38 123 ALA A O 1
ATOM 937 N N . GLN A 1 124 ? 5.234 -7.311 7.801 1.00 93.19 124 GLN A N 1
ATOM 938 C CA . GLN A 1 124 ? 5.301 -6.569 9.068 1.00 93.19 124 GLN A CA 1
ATOM 939 C C . GLN A 1 124 ? 3.919 -6.267 9.655 1.00 93.19 124 GLN A C 1
ATOM 941 O O . GLN A 1 124 ? 3.749 -6.321 10.870 1.00 93.19 124 GLN A O 1
ATOM 946 N N . HIS A 1 125 ? 2.942 -5.969 8.797 1.00 90.38 125 HIS A N 1
ATOM 947 C CA . HIS A 1 125 ? 1.592 -5.562 9.200 1.00 90.38 125 HIS A CA 1
ATOM 948 C C . HIS A 1 125 ? 0.537 -6.659 9.000 1.00 90.38 125 HIS A C 1
ATOM 950 O O . HIS A 1 125 ? -0.658 -6.383 9.086 1.00 90.38 125 HIS A O 1
ATOM 956 N N . ALA A 1 126 ? 0.969 -7.896 8.725 1.00 92.88 126 ALA A N 1
ATOM 957 C CA . ALA A 1 126 ? 0.106 -9.045 8.438 1.00 92.88 126 ALA A CA 1
ATOM 958 C C . ALA A 1 126 ? -0.973 -8.753 7.370 1.00 92.88 126 ALA A C 1
ATOM 960 O O . ALA A 1 126 ? -2.129 -9.161 7.499 1.00 92.88 126 ALA A O 1
ATOM 961 N N . LEU A 1 127 ? -0.599 -8.023 6.317 1.00 92.31 127 LEU A N 1
ATOM 962 C CA . LEU A 1 127 ? -1.499 -7.660 5.224 1.00 92.31 127 LEU A CA 1
ATOM 963 C C . LEU A 1 127 ? -1.538 -8.761 4.170 1.00 92.31 127 LEU A C 1
ATOM 965 O O . LEU A 1 127 ? -0.508 -9.326 3.800 1.00 92.31 127 LEU A O 1
ATOM 969 N N . ALA A 1 128 ? -2.723 -8.975 3.613 1.00 90.38 128 ALA A N 1
ATOM 970 C CA . ALA A 1 128 ? -2.946 -9.877 2.496 1.00 90.38 128 ALA A CA 1
ATOM 971 C C . ALA A 1 128 ? -3.434 -9.120 1.256 1.00 90.38 128 ALA A C 1
ATOM 973 O O . ALA A 1 128 ? -4.105 -8.089 1.352 1.00 90.38 128 ALA A O 1
ATOM 974 N N . ASP A 1 129 ? -3.115 -9.652 0.076 1.00 89.12 129 ASP A N 1
ATOM 975 C CA . ASP A 1 129 ? -3.725 -9.210 -1.177 1.00 89.12 129 ASP A CA 1
ATOM 976 C C . ASP A 1 129 ? -5.128 -9.824 -1.302 1.00 89.12 129 ASP A C 1
ATOM 978 O O . ASP A 1 129 ? -5.300 -10.983 -1.690 1.00 89.12 129 ASP A O 1
ATOM 982 N N . VAL A 1 130 ? -6.137 -9.010 -0.982 1.00 87.50 130 VAL A N 1
ATOM 983 C CA . VAL A 1 130 ? -7.556 -9.392 -1.011 1.00 87.50 130 VAL A CA 1
ATOM 984 C C . VAL A 1 130 ? -7.991 -9.874 -2.395 1.00 87.50 130 VAL A C 1
ATOM 986 O O . VAL A 1 130 ? -8.787 -10.808 -2.497 1.00 87.50 130 VAL A O 1
ATOM 989 N N . TRP A 1 131 ? -7.491 -9.260 -3.476 1.00 83.38 131 TRP A N 1
ATOM 990 C CA . TRP A 1 131 ? -7.888 -9.670 -4.821 1.00 83.38 131 TRP A CA 1
ATOM 991 C C . TRP A 1 131 ? -7.407 -11.086 -5.104 1.00 83.38 131 TRP A C 1
ATOM 993 O O . TRP A 1 131 ? -8.184 -11.904 -5.601 1.00 83.38 131 TRP A O 1
ATOM 1003 N N . ARG A 1 132 ? -6.156 -11.395 -4.753 1.00 82.75 132 ARG A N 1
ATOM 1004 C CA . ARG A 1 132 ? -5.609 -12.742 -4.920 1.00 82.75 132 ARG A CA 1
ATOM 1005 C C . ARG A 1 132 ? -6.392 -13.750 -4.103 1.00 82.75 132 ARG A C 1
ATOM 1007 O O . ARG A 1 132 ? -6.897 -14.694 -4.696 1.00 82.75 132 ARG A O 1
ATOM 1014 N N . GLU A 1 133 ? -6.568 -13.531 -2.803 1.00 84.56 133 G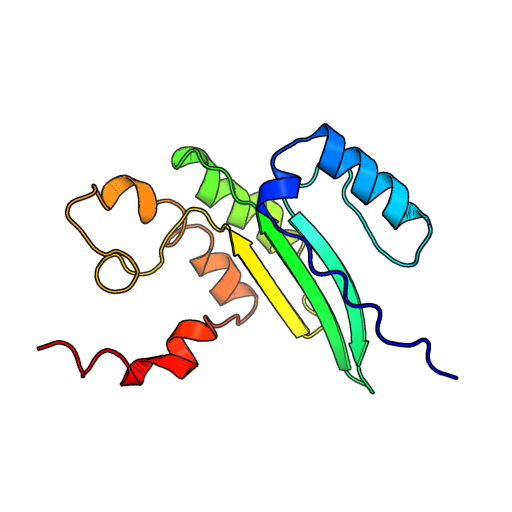LU A N 1
ATOM 1015 C CA . GLU A 1 133 ? -7.282 -14.480 -1.936 1.00 84.56 133 GLU A CA 1
ATOM 1016 C C . GLU A 1 133 ? -8.678 -14.835 -2.461 1.00 84.56 133 GLU A C 1
ATOM 1018 O O . GLU A 1 133 ? -9.056 -16.007 -2.481 1.00 84.56 133 GLU A O 1
ATOM 1023 N N . LEU A 1 134 ? -9.418 -13.841 -2.958 1.00 81.44 134 LEU A N 1
ATOM 1024 C CA . LEU A 1 134 ? -10.768 -14.046 -3.482 1.00 81.44 134 LEU A CA 1
ATOM 1025 C C . LEU A 1 134 ? -10.800 -14.661 -4.890 1.00 81.44 134 LEU A C 1
ATOM 1027 O O . LEU A 1 134 ? -11.804 -15.268 -5.262 1.00 81.44 134 LEU A O 1
ATOM 1031 N N . ASN A 1 135 ? -9.729 -14.522 -5.679 1.00 79.25 135 ASN A N 1
ATOM 1032 C CA . ASN A 1 135 ? -9.702 -14.915 -7.093 1.00 79.25 135 ASN A CA 1
ATOM 1033 C C . ASN A 1 135 ? -8.700 -16.032 -7.423 1.00 79.25 135 ASN A C 1
ATOM 1035 O O . ASN A 1 135 ? -8.526 -16.344 -8.602 1.00 79.25 135 ASN A O 1
ATOM 1039 N N . LEU A 1 136 ? -8.117 -16.711 -6.426 1.00 68.56 136 LEU A N 1
ATOM 1040 C CA . LEU A 1 136 ? -7.255 -17.892 -6.625 1.00 68.56 136 LEU A CA 1
ATOM 1041 C C . LEU A 1 136 ? -7.906 -18.984 -7.513 1.00 68.56 136 LEU A C 1
ATOM 1043 O O . LEU A 1 136 ? -7.194 -19.762 -8.140 1.00 68.56 136 LEU A O 1
ATOM 1047 N N . GLY A 1 137 ? -9.243 -19.023 -7.625 1.00 52.62 137 GLY A N 1
ATOM 1048 C CA . GLY A 1 137 ? -9.987 -19.929 -8.517 1.00 52.62 137 GLY A CA 1
ATOM 1049 C C . GLY A 1 137 ? -10.340 -19.390 -9.917 1.00 52.62 137 GLY A C 1
ATOM 1050 O O . GLY A 1 137 ? -10.763 -20.168 -10.773 1.00 52.62 137 GLY A O 1
ATOM 1051 N N . ALA A 1 138 ? -10.183 -18.091 -10.193 1.00 51.72 138 ALA A N 1
ATOM 1052 C CA . ALA A 1 138 ? -10.549 -17.493 -11.489 1.00 51.72 138 ALA A CA 1
ATOM 1053 C C . ALA A 1 138 ? -9.524 -17.799 -12.601 1.00 51.72 138 ALA A C 1
ATOM 1055 O O . ALA A 1 138 ? -9.849 -17.778 -13.788 1.00 51.72 138 ALA A O 1
ATOM 1056 N N . SER A 1 139 ? -8.306 -18.160 -12.206 1.00 48.78 139 SER A N 1
ATOM 1057 C CA . SER A 1 139 ? -7.171 -18.466 -13.076 1.00 48.78 139 SER A CA 1
ATOM 1058 C C . SER A 1 139 ? -7.216 -19.833 -13.775 1.00 48.78 139 SER A C 1
ATOM 1060 O O . SER A 1 139 ? -6.385 -20.105 -14.633 1.00 48.78 139 SER A O 1
ATOM 1062 N N . GLY A 1 140 ? -8.181 -20.701 -13.449 1.00 36.78 140 GLY A N 1
ATOM 1063 C CA . GLY A 1 140 ? -8.327 -22.032 -14.059 1.00 36.78 140 GLY A CA 1
ATOM 1064 C C . GLY A 1 140 ? -9.193 -22.089 -15.327 1.00 36.78 140 GLY A C 1
ATOM 1065 O O . GLY A 1 140 ? -9.568 -23.182 -15.744 1.00 36.78 140 GLY A O 1
ATOM 1066 N N . ARG A 1 141 ? -9.593 -20.946 -15.908 1.00 33.09 141 ARG A N 1
ATOM 1067 C CA . ARG A 1 141 ? -10.583 -20.890 -17.009 1.00 33.09 141 ARG A CA 1
ATOM 1068 C C . ARG A 1 141 ? -10.105 -20.294 -18.330 1.00 33.09 141 ARG A C 1
ATOM 1070 O O . ARG A 1 141 ? -10.919 -20.131 -19.234 1.00 33.09 141 ARG A O 1
ATOM 1077 N N . LEU A 1 142 ? -8.816 -20.029 -18.484 1.00 33.38 142 LEU A N 1
ATOM 1078 C CA . LEU A 1 142 ? -8.244 -19.708 -19.790 1.00 33.38 142 LEU A CA 1
ATOM 1079 C C . LEU A 1 142 ? -7.201 -20.781 -20.100 1.00 33.38 142 LEU A C 1
ATOM 1081 O O . LEU A 1 142 ? -6.063 -20.700 -19.645 1.00 33.38 142 LEU A O 1
ATOM 1085 N N . GLY A 1 143 ? -7.681 -21.840 -20.760 1.00 34.88 143 GLY A N 1
ATOM 1086 C CA . GLY A 1 143 ? -6.838 -22.816 -21.447 1.00 34.88 143 GLY A CA 1
ATOM 1087 C C . GLY A 1 143 ? -6.252 -22.261 -22.736 1.00 34.88 143 GLY A C 1
ATOM 1088 O O . GLY A 1 143 ? -6.648 -21.142 -23.139 1.00 34.88 143 GLY A O 1
#

Foldseek 3Di:
DPPPPDDDDDPLVQVVDLVSLLVVLVVPVVDPADHDSPDQKGWGWDDDPPFIEIEIEGDADLALVCQQCCQPVPVLVPDDQPHHYHYDYCSQADCDCVPPDDDDDDNVSRNRNVPNGVVVSCVVNVHDDPVCVVCVPVVPPDD

Sequence (143 aa):
MRPPLALLSLNVNGLRDAKKRIALFSALRGGHWDVDPHGPFLMVDFRLGDSAFTVVSVYAPVEPPLRAAFFRDQLGPNLPADRLLLIGGDFNCIQDPVWDQQGAHSAAGRTVGYAGGLAEVQAQHALADVWRELNLGASGRLG